Protein AF-0000000071013031 (afdb_homodimer)

Nearest PDB structures (foldseek):
  5cvo-assembly2_D  TM=6.088E-01  e=8.073E-01  Homo sapiens
  7o6l-assembly1_B  TM=3.672E-01  e=9.774E-01  Caenorhabditis elegans
  2mbm-assembly1_A  TM=4.931E-01  e=4.514E+00  synthetic construct
  5vy4-assembly1_B  TM=4.971E-01  e=2.889E+00  Thermoplasma acidophilum
  6vtb-assembly1_A  TM=2.660E-01  e=3.498E+00  Naegleria gruberi

Secondary structure (DSSP, 8-state):
-EEEEEEEEETTEEE--SS-EEESSHHHHHHHHHHHHHHHHHHHHHTTEEETT-EEEEE-TTS-EEEEEEHHHHSEEE---/-EEEEEEEEETTEEE--SS-EEESSHHHHHHHHHHHHHHHHHHHHHTTEEETT-EEEEE-TTS-EEEEEEGGGGSEEE---

Foldseek 3Di:
DFWKWKWKDDPNDIDGGPPTDDDDDVVVVVVVQLVVLVVVQVVVVVVVDGDQQIWIFMAGPVRHTDDIGTSVNSDDDDDPD/DFWKWKWKDDPNDIDTGPPTDDDDDVVVVVVVQLVVLVVVQVVVVVVVDGDQQIWIFMAGPVRHTDDIGTSVNSDDDDDPD

InterPro domains:
  IPR054189 Domain of unknown function DUF6894 [PF21834] (3-69)

Sequence (162 aa):
MARFYFHLDENGSIVEDFEGIDLPDLAAARASALQAARGIMAHDIEHGRLSLSTYIAIADADGRYLEQLVFRDAVVITGISMARFYFHLDENGSIVEDFEGIDLPDLAAARASALQAARGIMAHDIEHGRLSLSTYIAIADADGRYLEQLVFRDAVVITGIS

Radius of gyration: 19.45 Å; Cα contacts (8 Å, |Δi|>4): 329; chains: 2; bounding box: 28×60×39 Å

pLDDT: mean 97.13, std 4.35, range [63.38, 98.88]

Structure (mmCIF, N/CA/C/O backbone):
data_AF-0000000071013031-model_v1
#
loop_
_entity.id
_entity.type
_entity.pdbx_description
1 polymer 'DUF6894 domain-containing protein'
#
loop_
_atom_site.group_PDB
_atom_site.id
_atom_site.type_symbol
_atom_site.label_atom_id
_atom_site.label_alt_id
_atom_site.label_comp_id
_atom_site.label_asym_id
_atom_site.label_entity_id
_atom_site.label_seq_id
_atom_site.pdbx_PDB_ins_code
_atom_site.Cartn_x
_atom_site.Cartn_y
_atom_site.Cartn_z
_atom_site.occupancy
_atom_site.B_iso_or_equiv
_atom_site.auth_seq_id
_atom_site.auth_comp_id
_atom_site.auth_asym_id
_atom_site.auth_atom_id
_atom_site.pdbx_PDB_model_num
ATOM 1 N N . MET A 1 1 ? 3.326 -32.625 0.512 1 95 1 MET A N 1
ATOM 2 C CA . MET A 1 1 ? 3.955 -31.422 0.014 1 95 1 MET A CA 1
ATOM 3 C C . MET A 1 1 ? 4.016 -31.422 -1.51 1 95 1 MET A C 1
ATOM 5 O O . MET A 1 1 ? 4.168 -32.469 -2.129 1 95 1 MET A O 1
ATOM 9 N N . ALA A 1 2 ? 3.611 -30.406 -2.014 1 96.56 2 ALA A N 1
ATOM 10 C CA . ALA A 1 2 ? 3.689 -30.234 -3.461 1 96.56 2 ALA A CA 1
ATOM 11 C C . ALA A 1 2 ? 4.449 -28.953 -3.812 1 96.56 2 ALA A C 1
ATOM 13 O O . ALA A 1 2 ? 4.551 -28.047 -2.992 1 96.56 2 ALA A O 1
ATOM 14 N N . ARG A 1 3 ? 4.988 -28.953 -5.02 1 98.12 3 ARG A N 1
ATOM 15 C CA . ARG A 1 3 ? 5.707 -27.781 -5.469 1 98.12 3 ARG A CA 1
ATOM 16 C C . ARG A 1 3 ? 4.77 -26.797 -6.164 1 98.12 3 ARG A C 1
ATOM 18 O O . ARG A 1 3 ? 4.004 -27.188 -7.051 1 98.12 3 ARG A O 1
ATOM 25 N N . PHE A 1 4 ? 4.84 -25.578 -5.734 1 98.62 4 PHE A N 1
ATOM 26 C CA . PHE A 1 4 ? 4.035 -24.516 -6.328 1 98.62 4 PHE A CA 1
ATOM 27 C C . PHE A 1 4 ? 4.922 -23.406 -6.871 1 98.62 4 PHE A C 1
ATOM 29 O O . PHE A 1 4 ? 5.949 -23.078 -6.277 1 98.62 4 PHE A O 1
ATOM 36 N N . TYR A 1 5 ? 4.531 -22.812 -7.953 1 98.75 5 TYR A N 1
ATOM 37 C CA . TYR A 1 5 ? 5.184 -21.688 -8.594 1 98.75 5 TYR A CA 1
ATOM 38 C C . TYR A 1 5 ? 4.262 -20.469 -8.625 1 98.75 5 TYR A C 1
ATOM 40 O O . TYR A 1 5 ? 3.051 -20.609 -8.812 1 98.75 5 TYR A O 1
ATOM 48 N N . PHE A 1 6 ? 4.859 -19.312 -8.445 1 98.88 6 PHE A N 1
ATOM 49 C CA . PHE A 1 6 ? 4.117 -18.062 -8.375 1 98.88 6 PHE A CA 1
ATOM 50 C C . PHE A 1 6 ? 4.613 -17.078 -9.422 1 98.88 6 PHE A C 1
ATOM 52 O O . PHE A 1 6 ? 5.711 -16.531 -9.297 1 98.88 6 PHE A O 1
ATOM 59 N N . HIS A 1 7 ? 3.836 -16.859 -10.445 1 98.69 7 HIS A N 1
ATOM 60 C CA . HIS A 1 7 ? 4.191 -15.953 -11.531 1 98.69 7 HIS A CA 1
ATOM 61 C C . HIS A 1 7 ? 3.467 -14.617 -11.391 1 98.69 7 HIS A C 1
ATOM 63 O O . HIS A 1 7 ? 2.25 -14.586 -11.188 1 98.69 7 HIS A O 1
ATOM 69 N N . LEU A 1 8 ? 4.223 -13.57 -11.422 1 98.75 8 LEU A N 1
ATOM 70 C CA . LEU A 1 8 ? 3.652 -12.234 -11.336 1 98.75 8 LEU A CA 1
ATOM 71 C C . LEU A 1 8 ? 3.285 -11.711 -12.727 1 98.75 8 LEU A C 1
ATOM 73 O O . LEU A 1 8 ? 4.059 -11.859 -13.672 1 98.75 8 LEU A O 1
ATOM 77 N N . ASP A 1 9 ? 2.131 -11.227 -12.828 1 98.38 9 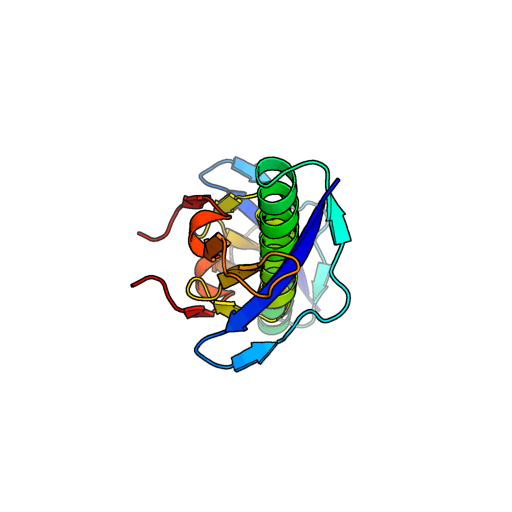ASP A N 1
ATOM 78 C CA . ASP A 1 9 ? 1.685 -10.625 -14.078 1 98.38 9 ASP A CA 1
ATOM 79 C C . ASP A 1 9 ? 1.185 -9.203 -13.852 1 98.38 9 ASP A C 1
ATOM 81 O O . ASP A 1 9 ? 0.136 -8.992 -13.242 1 98.38 9 ASP A O 1
ATOM 85 N N . GLU A 1 10 ? 1.941 -8.297 -14.32 1 95.75 10 GLU A N 1
ATOM 86 C CA . GLU A 1 10 ? 1.564 -6.887 -14.281 1 95.75 10 GLU A CA 1
ATOM 87 C C . GLU A 1 10 ? 1.171 -6.379 -15.664 1 95.75 10 GLU A C 1
ATOM 89 O O . GLU A 1 10 ? 1.993 -5.797 -16.375 1 95.75 10 GLU A O 1
ATOM 94 N N . ASN A 1 11 ? 0.01 -6.539 -15.992 1 91.56 11 ASN A N 1
ATOM 95 C CA . ASN A 1 11 ? -0.564 -6.09 -17.266 1 91.56 11 ASN A CA 1
ATOM 96 C C . ASN A 1 11 ? 0.205 -6.645 -18.453 1 91.56 11 ASN A C 1
ATOM 98 O O . ASN A 1 11 ? 0.598 -5.895 -19.344 1 91.56 11 ASN A O 1
ATOM 102 N N . GLY A 1 12 ? 0.479 -7.895 -18.328 1 93.81 12 GLY A N 1
ATOM 103 C CA . GLY A 1 12 ? 1.126 -8.555 -19.453 1 93.81 12 GLY A CA 1
ATOM 104 C C . GLY A 1 12 ? 2.619 -8.734 -19.266 1 93.81 12 GLY A C 1
ATOM 105 O O . GLY A 1 12 ? 3.254 -9.508 -19.984 1 93.81 12 GLY A O 1
ATOM 106 N N . SER A 1 13 ? 3.199 -7.914 -18.453 1 96.12 13 SER A N 1
ATOM 107 C CA . SER A 1 13 ? 4.598 -8.117 -18.078 1 96.12 13 SER A CA 1
ATOM 108 C C . SER A 1 13 ? 4.734 -9.227 -17.031 1 96.12 13 SER A C 1
ATOM 110 O O . SER A 1 13 ? 4.367 -9.031 -15.875 1 96.12 13 SER A O 1
ATOM 112 N N . ILE A 1 14 ? 5.273 -10.328 -17.5 1 97 14 ILE A N 1
ATOM 113 C CA . ILE A 1 14 ? 5.27 -11.516 -16.641 1 97 14 ILE A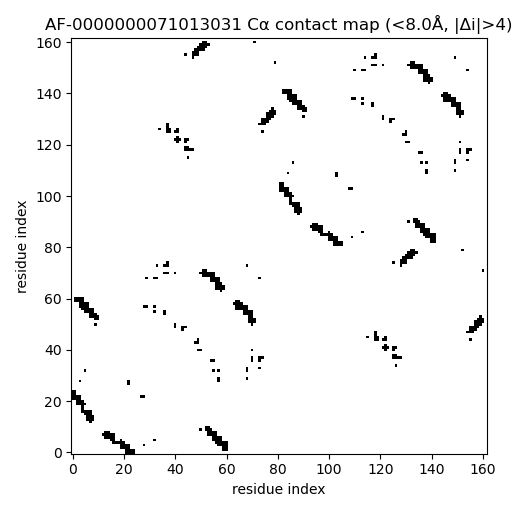 CA 1
ATOM 114 C C . ILE A 1 14 ? 6.648 -11.711 -16.031 1 97 14 ILE A C 1
ATOM 116 O O . ILE A 1 14 ? 7.664 -11.664 -16.719 1 97 14 ILE A O 1
ATOM 120 N N . VAL A 1 15 ? 6.668 -11.828 -14.766 1 98.06 15 VAL A N 1
ATOM 121 C CA . VAL A 1 15 ? 7.84 -12.273 -14.016 1 98.06 15 VAL A CA 1
ATOM 122 C C . VAL A 1 15 ? 7.641 -13.711 -13.547 1 98.06 15 VAL A C 1
ATOM 124 O O . VAL A 1 15 ? 6.844 -13.969 -12.648 1 98.06 15 VAL A O 1
ATOM 127 N N . GLU A 1 16 ? 8.445 -14.609 -14.109 1 97.75 16 GLU A N 1
ATOM 128 C CA . GLU A 1 16 ? 8.281 -16.031 -13.828 1 97.75 16 GLU A CA 1
ATOM 129 C C . GLU A 1 16 ? 9.031 -16.438 -12.562 1 97.75 16 GLU A C 1
ATOM 131 O O . GLU A 1 16 ? 10.148 -15.977 -12.32 1 97.75 16 GLU A O 1
ATOM 136 N N . ASP A 1 17 ? 8.375 -17.203 -11.805 1 98.44 17 ASP A N 1
ATOM 137 C CA . ASP A 1 17 ? 9.016 -17.875 -10.68 1 98.44 17 ASP A CA 1
ATOM 138 C C . ASP A 1 17 ? 9.555 -19.25 -11.102 1 98.44 17 ASP A C 1
ATOM 140 O O . ASP A 1 17 ? 8.781 -20.188 -11.312 1 98.44 17 ASP A O 1
ATOM 144 N N . PHE A 1 18 ? 10.922 -19.406 -11.094 1 96.56 18 PHE A N 1
ATOM 145 C CA . PHE A 1 18 ? 11.523 -20.641 -11.562 1 96.56 18 PHE A CA 1
ATOM 146 C C . PHE A 1 18 ? 11.891 -21.547 -10.391 1 96.56 18 PHE A C 1
ATOM 148 O O . PHE A 1 18 ? 12.188 -22.719 -10.578 1 96.56 18 PHE A O 1
ATOM 155 N N . GLU A 1 19 ? 11.836 -21.016 -9.266 1 97.12 19 GLU A N 1
ATOM 156 C CA . GLU A 1 19 ? 12.289 -21.766 -8.094 1 97.12 19 GLU A CA 1
ATOM 157 C C . GLU A 1 19 ? 11.148 -22.547 -7.461 1 97.12 19 GLU A C 1
ATOM 159 O O . GLU A 1 19 ? 11.289 -23.734 -7.148 1 97.12 19 GLU A O 1
ATOM 164 N N . GLY A 1 20 ? 9.977 -21.906 -7.383 1 98.12 20 GLY A N 1
ATOM 165 C CA . GLY A 1 20 ? 8.859 -22.5 -6.676 1 98.12 20 GLY A CA 1
ATOM 166 C C . GLY A 1 20 ? 9.148 -22.75 -5.207 1 98.12 20 GLY A C 1
ATOM 167 O O . GLY A 1 20 ? 10.219 -22.406 -4.711 1 98.12 20 GLY A O 1
ATOM 168 N N . ILE A 1 21 ? 8.18 -23.266 -4.453 1 98.19 21 ILE A N 1
ATOM 169 C CA . ILE A 1 21 ? 8.336 -23.594 -3.045 1 98.19 21 ILE A CA 1
ATOM 170 C C . ILE A 1 21 ? 7.477 -24.812 -2.703 1 98.19 21 ILE A C 1
ATOM 172 O O . ILE A 1 21 ? 6.438 -25.031 -3.324 1 98.19 21 ILE A O 1
ATOM 176 N N . ASP A 1 22 ? 7.93 -25.609 -1.839 1 98.5 22 ASP A N 1
ATOM 177 C CA . ASP A 1 22 ? 7.16 -26.766 -1.37 1 98.5 22 ASP A CA 1
ATOM 178 C C . ASP A 1 22 ? 6.18 -26.344 -0.275 1 98.5 22 ASP A C 1
ATOM 180 O O . ASP A 1 22 ? 6.574 -25.75 0.731 1 98.5 22 ASP A O 1
ATOM 184 N N . LEU A 1 23 ? 4.863 -26.656 -0.521 1 98.56 23 LEU A N 1
ATOM 185 C CA . LEU A 1 23 ? 3.797 -26.375 0.432 1 98.56 23 LEU A CA 1
ATOM 186 C C . LEU A 1 23 ? 2.867 -27.562 0.583 1 98.56 23 LEU A C 1
ATOM 188 O O . LEU A 1 23 ? 2.814 -28.438 -0.294 1 98.56 23 LEU A O 1
ATOM 192 N N . PRO A 1 24 ? 2.229 -27.594 1.65 1 98.44 24 PRO A N 1
ATOM 193 C CA . PRO A 1 24 ? 1.432 -28.797 1.916 1 98.44 24 PRO A CA 1
ATOM 194 C C . PRO A 1 24 ? 0.245 -28.938 0.965 1 98.44 24 PRO A C 1
ATOM 196 O O . PRO A 1 24 ? -0.175 -30.047 0.663 1 98.44 24 PRO A O 1
ATOM 199 N N . ASP A 1 25 ? -0.385 -27.781 0.531 1 98 25 ASP A N 1
ATOM 200 C CA . ASP A 1 25 ? -1.553 -27.859 -0.342 1 98 25 ASP A CA 1
ATOM 201 C C . ASP A 1 25 ? -1.825 -26.516 -1.003 1 98 25 ASP A C 1
ATOM 203 O O . ASP A 1 25 ? -1.057 -25.562 -0.829 1 98 25 ASP A O 1
ATOM 207 N N . LEU A 1 26 ? -2.896 -26.469 -1.834 1 98 26 LEU A N 1
ATOM 208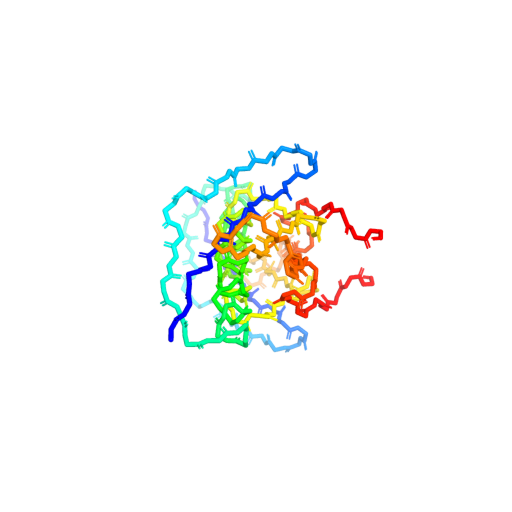 C CA . LEU A 1 26 ? -3.234 -25.266 -2.596 1 98 26 LEU A CA 1
ATOM 209 C C . LEU A 1 26 ? -3.664 -24.141 -1.667 1 98 26 LEU A C 1
ATOM 211 O O . LEU A 1 26 ? -3.398 -22.969 -1.945 1 98 26 LEU A O 1
ATOM 215 N N . ALA A 1 27 ? -4.258 -24.5 -0.492 1 98.38 27 ALA A N 1
ATOM 216 C CA . ALA A 1 27 ? -4.652 -23.469 0.476 1 98.38 27 ALA A CA 1
ATOM 217 C C . ALA A 1 27 ? -3.432 -22.734 1.025 1 98.38 27 ALA A C 1
ATOM 219 O O . ALA A 1 27 ? -3.449 -21.516 1.175 1 98.38 27 ALA A O 1
ATOM 220 N N . ALA A 1 28 ? -2.43 -23.453 1.303 1 98.56 28 ALA A N 1
ATOM 221 C CA . ALA A 1 28 ? -1.176 -22.859 1.759 1 98.56 28 ALA A CA 1
ATOM 222 C C . ALA A 1 28 ? -0.542 -22 0.664 1 98.56 28 ALA A C 1
ATOM 224 O O . ALA A 1 28 ? 0.04 -20.953 0.945 1 98.56 28 ALA A O 1
ATOM 225 N N . ALA A 1 29 ? -0.585 -22.438 -0.588 1 98.69 29 ALA A N 1
ATOM 226 C CA . ALA A 1 29 ? -0.076 -21.656 -1.72 1 98.69 29 ALA A CA 1
ATOM 227 C C . ALA A 1 29 ? -0.82 -20.328 -1.861 1 98.69 29 ALA A C 1
ATOM 229 O O . ALA A 1 29 ? -0.207 -19.297 -2.113 1 98.69 29 ALA A O 1
ATOM 230 N N . ARG A 1 30 ? -2.107 -20.438 -1.659 1 98.56 30 ARG A N 1
ATOM 231 C CA . ARG A 1 30 ? -2.922 -19.234 -1.716 1 98.56 30 ARG A CA 1
ATOM 232 C C . ARG A 1 30 ? -2.504 -18.234 -0.636 1 98.56 30 ARG A C 1
ATOM 234 O O . ARG A 1 30 ? -2.369 -17.031 -0.903 1 98.56 30 ARG A O 1
ATOM 241 N N . ALA A 1 31 ? -2.305 -18.766 0.544 1 98.31 31 ALA A N 1
ATOM 242 C CA . ALA A 1 31 ? -1.886 -17.906 1.649 1 98.31 31 ALA A CA 1
ATOM 243 C C . ALA A 1 31 ? -0.537 -17.25 1.356 1 98.31 31 ALA A C 1
ATOM 245 O O . ALA A 1 31 ? -0.327 -16.078 1.664 1 98.31 31 ALA A O 1
ATOM 246 N N . SER A 1 32 ? 0.336 -17.969 0.783 1 98.25 32 SER A N 1
ATOM 247 C CA . SER A 1 32 ? 1.644 -17.438 0.404 1 98.25 32 SER A CA 1
ATOM 248 C C . SER A 1 32 ? 1.518 -16.359 -0.667 1 98.25 32 SER A C 1
ATOM 250 O O . SER A 1 32 ? 2.16 -15.312 -0.578 1 98.25 32 SER A O 1
ATOM 252 N N . ALA A 1 33 ? 0.707 -16.578 -1.681 1 98.69 33 ALA A N 1
ATOM 253 C CA . ALA A 1 33 ? 0.477 -15.617 -2.756 1 98.69 33 ALA A CA 1
ATOM 254 C C . ALA A 1 33 ? -0.136 -14.328 -2.215 1 98.69 33 ALA A C 1
ATOM 256 O O . ALA A 1 33 ? 0.214 -13.227 -2.66 1 98.69 33 ALA A O 1
ATOM 257 N N . LEU A 1 34 ? -1.043 -14.5 -1.268 1 98.69 34 LEU A N 1
ATOM 258 C CA . LEU A 1 34 ? -1.688 -13.352 -0.642 1 98.69 34 LEU A CA 1
ATOM 259 C C . LEU A 1 34 ? -0.662 -12.469 0.061 1 98.69 34 LEU A C 1
ATOM 261 O O . LEU A 1 34 ? -0.648 -11.25 -0.132 1 98.69 34 LEU A O 1
ATOM 265 N N . GLN A 1 35 ? 0.169 -13.094 0.801 1 97.94 35 GLN A N 1
ATOM 266 C CA . GLN A 1 35 ? 1.201 -12.352 1.517 1 97.94 35 GLN A CA 1
ATOM 267 C C . GLN A 1 35 ? 2.182 -11.695 0.547 1 97.94 35 GLN A C 1
ATOM 269 O O . GLN A 1 35 ? 2.59 -10.555 0.749 1 97.94 35 GLN A O 1
ATOM 274 N N . ALA A 1 36 ? 2.52 -12.367 -0.488 1 98.38 36 ALA A N 1
ATOM 275 C CA . ALA A 1 36 ? 3.41 -11.812 -1.502 1 98.38 36 ALA A CA 1
ATOM 276 C C . ALA A 1 36 ? 2.771 -10.609 -2.191 1 98.38 36 ALA A C 1
ATOM 278 O O . ALA A 1 36 ? 3.422 -9.578 -2.385 1 98.38 36 ALA A O 1
ATOM 279 N N . ALA A 1 37 ? 1.482 -10.727 -2.525 1 98.69 37 ALA A N 1
ATOM 280 C CA . ALA A 1 37 ? 0.752 -9.641 -3.17 1 98.69 37 ALA A CA 1
ATOM 281 C C . ALA A 1 37 ? 0.769 -8.383 -2.307 1 98.69 37 ALA A C 1
ATOM 283 O O . ALA A 1 37 ? 1.087 -7.297 -2.791 1 98.69 37 ALA A O 1
ATOM 284 N N . ARG A 1 38 ? 0.495 -8.586 -1.019 1 98.81 38 ARG A N 1
ATOM 285 C CA . ARG A 1 38 ? 0.461 -7.453 -0.099 1 98.81 38 ARG A CA 1
ATOM 286 C C . ARG A 1 38 ? 1.842 -6.824 0.048 1 98.81 38 ARG A C 1
ATOM 288 O O . ARG A 1 38 ? 1.967 -5.602 0.139 1 98.81 38 ARG A O 1
ATOM 295 N N . GLY A 1 39 ? 2.83 -7.594 0.041 1 98.69 39 GLY A N 1
ATOM 296 C CA . GLY A 1 39 ? 4.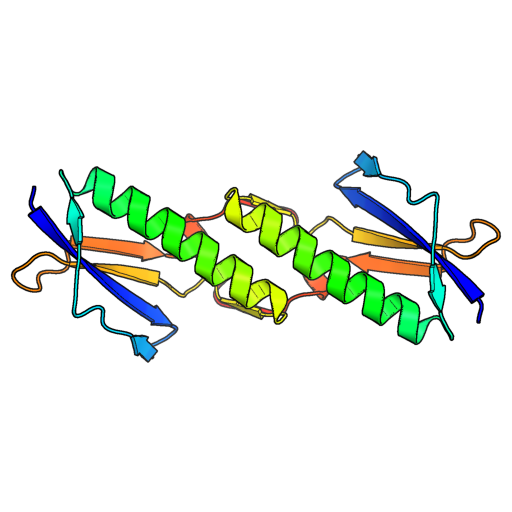191 -7.082 0.088 1 98.69 39 GLY A CA 1
ATOM 297 C C . GLY A 1 39 ? 4.566 -6.277 -1.142 1 98.69 39 GLY A C 1
ATOM 298 O O . GLY A 1 39 ? 5.191 -5.219 -1.031 1 98.69 39 GLY A O 1
ATOM 299 N N . ILE A 1 40 ? 4.227 -6.785 -2.256 1 98.62 40 ILE A N 1
ATOM 300 C CA . ILE A 1 40 ? 4.516 -6.102 -3.512 1 98.62 40 ILE A CA 1
ATOM 301 C C . ILE A 1 40 ? 3.752 -4.781 -3.566 1 98.62 40 ILE A C 1
ATOM 303 O O . ILE A 1 40 ? 4.324 -3.738 -3.896 1 98.62 40 ILE A O 1
ATOM 307 N N . MET A 1 41 ? 2.48 -4.797 -3.215 1 98.69 41 MET A N 1
ATOM 308 C CA . MET A 1 41 ? 1.665 -3.584 -3.201 1 98.69 41 MET A CA 1
ATOM 309 C C . MET A 1 41 ? 2.229 -2.561 -2.223 1 98.69 41 MET A C 1
ATOM 311 O O . MET A 1 41 ? 2.266 -1.365 -2.521 1 98.69 41 MET A O 1
ATOM 315 N N . ALA A 1 42 ? 2.66 -3.035 -1.065 1 98.69 42 ALA A N 1
ATOM 316 C CA . ALA A 1 42 ? 3.252 -2.127 -0.086 1 98.69 42 ALA A CA 1
ATOM 317 C C . ALA A 1 42 ? 4.48 -1.427 -0.658 1 98.69 42 ALA A C 1
ATOM 319 O O . ALA A 1 42 ? 4.637 -0.212 -0.512 1 98.69 42 ALA A O 1
ATOM 320 N N . HIS A 1 43 ? 5.293 -2.158 -1.296 1 98.38 43 HIS A N 1
ATOM 321 C CA . HIS A 1 43 ? 6.473 -1.596 -1.941 1 98.38 43 HIS A CA 1
ATOM 322 C C . HIS A 1 43 ? 6.086 -0.568 -3 1 98.38 43 HIS A C 1
ATOM 324 O O . HIS A 1 43 ? 6.668 0.519 -3.055 1 98.38 43 HIS A O 1
ATOM 330 N N . ASP A 1 44 ? 5.145 -0.94 -3.855 1 98.31 44 ASP A N 1
ATOM 331 C CA . ASP A 1 44 ? 4.707 -0.064 -4.938 1 98.31 44 ASP A CA 1
ATOM 332 C C . ASP A 1 44 ? 4.125 1.237 -4.391 1 98.31 44 ASP A C 1
ATOM 334 O O . ASP A 1 44 ? 4.391 2.314 -4.926 1 98.31 44 ASP A O 1
ATOM 338 N N . ILE A 1 45 ? 3.371 1.184 -3.334 1 98.44 45 ILE A N 1
ATOM 339 C CA . ILE A 1 45 ? 2.742 2.357 -2.738 1 98.44 45 ILE A CA 1
ATOM 340 C C . ILE A 1 45 ? 3.814 3.322 -2.24 1 98.44 45 ILE A C 1
ATOM 342 O O . ILE A 1 45 ? 3.66 4.543 -2.346 1 98.44 45 ILE A O 1
ATOM 346 N N . GLU A 1 46 ? 4.891 2.779 -1.724 1 98.19 46 GLU A N 1
ATOM 347 C CA . GLU A 1 46 ? 5.977 3.635 -1.256 1 98.19 46 GLU A CA 1
ATOM 348 C C . GLU A 1 46 ? 6.559 4.465 -2.398 1 98.19 46 GLU A C 1
ATOM 350 O O . GLU A 1 46 ? 7.203 5.488 -2.164 1 98.19 46 GLU A O 1
ATOM 355 N N . HIS A 1 47 ? 6.281 4.023 -3.604 1 97.38 47 HIS A N 1
ATOM 356 C CA . HIS A 1 47 ? 6.758 4.746 -4.781 1 97.38 47 HIS A CA 1
ATOM 357 C C . HIS A 1 47 ? 5.617 5.48 -5.473 1 97.38 47 HIS A C 1
ATOM 359 O O . HIS A 1 47 ? 5.766 5.934 -6.609 1 97.38 47 HIS A O 1
ATOM 365 N N . GLY A 1 48 ? 4.508 5.527 -4.84 1 98 48 GLY A N 1
ATOM 366 C CA . GLY A 1 48 ? 3.41 6.383 -5.266 1 98 48 GLY A CA 1
ATOM 367 C C . GLY A 1 48 ? 2.529 5.742 -6.32 1 98 48 GLY A C 1
ATOM 368 O O . GLY A 1 48 ? 1.81 6.438 -7.043 1 98 48 GLY A O 1
ATOM 369 N N . ARG A 1 49 ? 2.592 4.434 -6.477 1 97.81 49 ARG A N 1
ATOM 370 C CA . ARG A 1 49 ? 1.779 3.723 -7.461 1 97.81 49 ARG A CA 1
ATOM 371 C C . ARG A 1 49 ? 1.148 2.477 -6.848 1 97.81 49 ARG A C 1
ATOM 373 O O . ARG A 1 49 ? 1.695 1.895 -5.906 1 97.81 49 ARG A O 1
ATOM 380 N N . LEU A 1 50 ? 0.043 2.121 -7.375 1 97.94 50 LEU A N 1
ATOM 381 C CA . LEU A 1 50 ? -0.654 0.889 -7.023 1 97.94 50 LEU A CA 1
ATOM 382 C C . LEU A 1 50 ? -1.444 0.353 -8.211 1 97.94 50 LEU A C 1
ATOM 384 O O . LEU A 1 50 ? -2.262 1.071 -8.789 1 97.94 50 LEU A O 1
ATOM 388 N N . SER A 1 51 ? -1.126 -0.775 -8.633 1 97.75 51 SER A N 1
ATOM 389 C CA . SER A 1 51 ? -1.89 -1.453 -9.672 1 97.75 51 SER A CA 1
ATOM 390 C C . SER A 1 51 ? -2.732 -2.586 -9.094 1 97.75 51 SER A C 1
ATOM 392 O O . SER A 1 51 ? -2.193 -3.607 -8.656 1 97.75 51 SER A O 1
ATOM 394 N N . LEU A 1 52 ? -4.051 -2.441 -9.211 1 97.19 52 LEU A N 1
ATOM 395 C CA . LEU A 1 52 ? -4.965 -3.404 -8.609 1 97.19 52 LEU A CA 1
ATOM 396 C C . LEU A 1 52 ? -5.312 -4.512 -9.602 1 97.19 52 LEU A C 1
ATOM 398 O O . LEU A 1 52 ? -5.957 -5.5 -9.234 1 97.19 52 LEU A O 1
ATOM 402 N N . SER A 1 53 ? -4.82 -4.391 -10.867 1 97.56 53 SER A N 1
ATOM 403 C CA . SER A 1 53 ? -5.078 -5.414 -11.875 1 97.56 53 SER A CA 1
ATOM 404 C C . SER A 1 53 ? -3.941 -6.43 -11.93 1 97.56 53 SER A C 1
ATOM 406 O O . SER A 1 53 ? -4.062 -7.469 -12.586 1 97.56 53 SER A O 1
ATOM 408 N N . THR A 1 54 ? -2.885 -6.145 -11.281 1 98.25 54 THR A N 1
ATOM 409 C CA . THR A 1 54 ? -1.781 -7.09 -11.172 1 98.25 54 THR A CA 1
ATOM 410 C C . THR A 1 54 ? -2.232 -8.367 -10.461 1 98.25 54 THR A C 1
ATOM 412 O O . THR A 1 54 ? -3.119 -8.328 -9.609 1 98.25 54 THR A O 1
ATOM 415 N N . TYR A 1 55 ? -1.648 -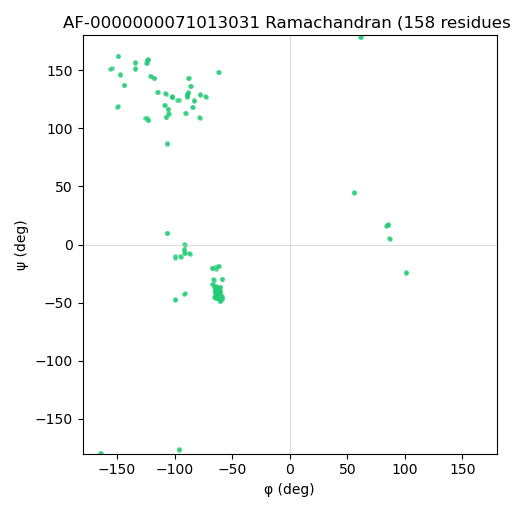9.477 -10.828 1 98.5 55 TYR A N 1
ATOM 416 C CA . TYR A 1 55 ? -2.033 -10.703 -10.141 1 98.5 55 TYR A CA 1
ATOM 417 C C . TYR A 1 55 ? -0.866 -11.688 -10.078 1 98.5 55 TYR A C 1
ATOM 419 O O . TYR A 1 55 ? 0.127 -11.523 -10.797 1 98.5 55 TYR A O 1
ATOM 427 N N . ILE A 1 56 ? -0.956 -12.617 -9.219 1 98.81 56 ILE A N 1
ATOM 428 C CA . ILE A 1 56 ? -0.047 -13.75 -9.078 1 98.81 56 ILE A CA 1
ATOM 429 C C . ILE A 1 56 ? -0.743 -15.031 -9.547 1 98.81 56 ILE A C 1
ATOM 431 O O . ILE A 1 56 ? -1.807 -15.383 -9.031 1 98.81 56 ILE A O 1
ATOM 435 N N . ALA A 1 57 ? -0.202 -15.664 -10.523 1 98.75 57 ALA A N 1
ATOM 436 C CA . ALA A 1 57 ? -0.676 -16.969 -10.969 1 98.75 57 ALA A CA 1
ATOM 437 C C . ALA A 1 57 ? 0.03 -18.094 -10.211 1 98.75 57 ALA A C 1
ATOM 439 O O . ALA A 1 57 ? 1.26 -18.109 -10.117 1 98.75 57 ALA A O 1
ATOM 440 N N . ILE A 1 58 ? -0.73 -18.969 -9.641 1 98.81 58 ILE A N 1
ATOM 441 C CA . ILE A 1 58 ? -0.208 -20.141 -8.945 1 98.81 58 ILE A CA 1
ATOM 442 C C . ILE A 1 58 ? -0.221 -21.344 -9.875 1 98.81 58 ILE A C 1
ATOM 444 O O . ILE A 1 58 ? -1.256 -21.688 -10.461 1 98.81 58 ILE A O 1
ATOM 448 N N . ALA A 1 59 ? 0.907 -21.969 -10.055 1 98.69 59 ALA A N 1
ATOM 449 C CA . ALA A 1 59 ? 1.021 -23.125 -10.922 1 98.69 59 ALA A CA 1
ATOM 450 C C . ALA A 1 59 ? 1.589 -24.328 -10.164 1 98.69 59 ALA A C 1
ATOM 452 O O . ALA A 1 59 ? 2.211 -24.156 -9.109 1 98.69 59 ALA A O 1
ATOM 453 N N . ASP A 1 60 ? 1.319 -25.484 -10.727 1 98.12 60 ASP A N 1
ATOM 454 C CA . ASP A 1 60 ? 1.896 -26.688 -10.117 1 98.12 60 ASP A CA 1
ATOM 455 C C . ASP A 1 60 ? 3.189 -27.094 -10.82 1 98.12 60 ASP A C 1
ATOM 457 O O . ASP A 1 60 ? 3.699 -26.359 -11.664 1 98.12 60 ASP A O 1
ATOM 461 N N . ALA A 1 61 ? 3.744 -28.188 -10.398 1 96.56 61 ALA A N 1
ATOM 462 C CA . ALA A 1 61 ? 5.055 -28.641 -10.852 1 96.56 61 ALA A CA 1
ATOM 463 C C . ALA A 1 61 ? 5.035 -28.969 -12.344 1 96.56 61 ALA A C 1
ATOM 465 O O . ALA A 1 61 ? 6.078 -28.969 -13 1 96.56 61 ALA A O 1
ATOM 466 N N . ASP A 1 62 ? 3.84 -29.219 -12.898 1 96.5 62 ASP A N 1
ATOM 467 C CA . ASP A 1 62 ? 3.711 -29.562 -14.312 1 96.5 62 ASP A CA 1
ATOM 468 C C . ASP A 1 62 ? 3.494 -28.297 -15.156 1 96.5 62 ASP A C 1
ATOM 470 O O . ASP A 1 62 ? 3.363 -28.391 -16.375 1 96.5 62 ASP A O 1
ATOM 474 N N . GLY A 1 63 ? 3.459 -27.141 -14.492 1 95.75 63 GLY A N 1
ATOM 475 C CA . GLY A 1 63 ? 3.256 -25.875 -15.203 1 95.75 63 GLY A CA 1
ATOM 476 C C . GLY A 1 63 ? 1.792 -25.531 -15.406 1 95.75 63 GLY A C 1
ATOM 477 O O . GLY A 1 63 ? 1.466 -24.547 -16.062 1 95.75 63 GLY A O 1
ATOM 478 N N . ARG A 1 64 ? 0.951 -26.438 -14.773 1 97.38 64 ARG A N 1
ATOM 479 C CA . ARG A 1 64 ? -0.479 -26.156 -14.883 1 97.38 64 ARG A CA 1
ATOM 480 C C . ARG A 1 64 ? -0.897 -25.047 -13.93 1 97.38 64 ARG A C 1
ATOM 482 O O . ARG A 1 64 ? -0.573 -25.094 -12.742 1 97.38 64 ARG A O 1
ATOM 489 N N . TYR A 1 65 ? -1.602 -24.062 -14.469 1 97.75 65 TYR A N 1
ATOM 490 C CA . TYR A 1 65 ? -2.109 -22.984 -13.633 1 97.75 65 TYR A CA 1
ATOM 491 C C . TYR A 1 65 ? -3.277 -23.453 -12.781 1 97.75 65 TYR A C 1
ATOM 493 O O . TYR A 1 65 ? -4.234 -24.047 -13.289 1 97.75 65 TYR A O 1
ATOM 501 N N . LEU A 1 66 ? -3.15 -23.219 -11.562 1 98.5 66 LEU A N 1
ATOM 502 C CA . LEU A 1 66 ? -4.152 -23.688 -10.609 1 98.5 66 LEU A CA 1
ATOM 503 C C . LEU A 1 66 ? -5.105 -22.562 -10.227 1 98.5 66 LEU A C 1
ATOM 505 O O . LEU A 1 66 ? -6.316 -22.781 -10.125 1 98.5 66 LEU A O 1
ATOM 509 N N . GLU A 1 67 ? -4.609 -21.391 -9.906 1 98.19 67 GLU A N 1
ATOM 510 C CA . GLU A 1 67 ? -5.379 -20.266 -9.406 1 98.19 67 GLU A CA 1
ATOM 511 C C . GLU A 1 67 ? -4.656 -18.938 -9.68 1 98.19 67 GLU A C 1
ATOM 513 O O . GLU A 1 67 ? -3.438 -18.922 -9.859 1 98.19 67 GLU A O 1
ATOM 518 N N . GLN A 1 68 ? -5.391 -17.922 -9.828 1 98 68 GLN A N 1
ATOM 519 C CA . GLN A 1 68 ? -4.859 -16.562 -9.898 1 98 68 GLN A CA 1
ATOM 520 C C . GLN A 1 68 ? -5.32 -15.734 -8.703 1 98 68 GLN A C 1
ATOM 522 O O . GLN A 1 68 ? -6.5 -15.75 -8.352 1 98 68 GLN A O 1
ATOM 527 N N . LEU A 1 69 ? -4.434 -15.078 -8.086 1 98.31 69 LEU A N 1
ATOM 528 C CA . LEU A 1 69 ? -4.742 -14.125 -7.02 1 98.31 69 LEU A CA 1
ATOM 529 C C . LEU A 1 69 ? -4.531 -12.695 -7.496 1 98.31 69 LEU A C 1
ATOM 531 O O . LEU A 1 69 ? -3.395 -12.25 -7.676 1 98.31 69 LEU A O 1
ATOM 535 N N . VAL A 1 70 ? -5.625 -11.977 -7.652 1 98.38 70 VAL A N 1
ATOM 536 C CA . VAL A 1 70 ? -5.551 -10.609 -8.141 1 98.38 70 VAL A CA 1
ATOM 537 C C . VAL A 1 70 ? -5.355 -9.648 -6.969 1 98.38 70 VAL A C 1
ATOM 539 O O . VAL A 1 70 ? -5.957 -9.828 -5.91 1 98.38 70 VAL A O 1
ATOM 542 N N . PHE A 1 71 ? -4.586 -8.633 -7.176 1 98.62 71 PHE A N 1
ATOM 543 C CA . PHE A 1 71 ? -4.207 -7.719 -6.102 1 98.62 71 PHE A CA 1
ATOM 544 C C . PHE A 1 71 ? -5.438 -7.055 -5.496 1 98.62 71 PHE A C 1
ATOM 546 O O . PHE A 1 71 ? -5.535 -6.902 -4.277 1 98.62 71 PHE A O 1
ATOM 553 N N . ARG A 1 72 ? -6.398 -6.746 -6.266 1 97.12 72 ARG A N 1
ATOM 554 C CA . ARG A 1 72 ? -7.621 -6.121 -5.777 1 97.12 72 ARG A CA 1
ATOM 555 C C . ARG A 1 72 ? -8.305 -6.996 -4.73 1 97.12 72 ARG A C 1
ATOM 557 O O . ARG A 1 72 ? -8.891 -6.488 -3.773 1 97.12 72 ARG A O 1
ATOM 564 N N . ASP A 1 73 ? -8.141 -8.281 -4.836 1 97.25 73 ASP A N 1
ATOM 565 C CA . ASP A 1 73 ? -8.797 -9.219 -3.928 1 97.25 73 ASP A CA 1
ATOM 566 C C . ASP A 1 73 ? -7.961 -9.445 -2.674 1 97.25 73 ASP A C 1
ATOM 568 O O . ASP A 1 73 ? -8.414 -10.086 -1.724 1 97.25 73 ASP A O 1
ATOM 572 N N . ALA A 1 74 ? -6.719 -8.922 -2.664 1 98.19 74 ALA A N 1
ATOM 573 C CA . ALA A 1 74 ? -5.793 -9.172 -1.562 1 98.19 74 ALA A CA 1
ATOM 574 C C . ALA A 1 74 ? -5.922 -8.102 -0.483 1 98.19 74 ALA A C 1
ATOM 576 O O . ALA A 1 74 ? -5.32 -8.211 0.586 1 98.19 74 ALA A O 1
ATOM 577 N N . VAL A 1 75 ? -6.727 -7.043 -0.766 1 97.75 75 VAL A N 1
ATOM 578 C CA . VAL A 1 75 ? -6.812 -5.914 0.156 1 97.75 75 VAL A CA 1
ATOM 579 C C . VAL A 1 75 ? -8.234 -5.367 0.17 1 97.75 75 VAL A C 1
ATOM 581 O O . VAL A 1 75 ? -8.891 -5.301 -0.872 1 97.75 75 VAL A O 1
ATOM 584 N N . VAL A 1 76 ? -8.773 -5.039 1.312 1 97.56 76 VAL A N 1
ATOM 585 C CA . VAL A 1 76 ? -10.031 -4.309 1.444 1 97.56 76 VAL A CA 1
ATOM 586 C C . VAL A 1 76 ? -9.773 -2.809 1.338 1 97.56 76 VAL A C 1
ATOM 588 O O . VAL A 1 76 ? -9.031 -2.24 2.146 1 97.56 76 VAL A O 1
ATOM 591 N N . ILE A 1 77 ? -10.336 -2.217 0.362 1 96.69 77 ILE A N 1
ATOM 592 C CA . ILE A 1 77 ? -10.117 -0.795 0.12 1 96.69 77 ILE A CA 1
ATOM 593 C C . ILE A 1 77 ? -11.375 -0.009 0.498 1 96.69 77 ILE A C 1
ATOM 595 O O . ILE A 1 77 ? -12.484 -0.363 0.092 1 96.69 77 ILE A O 1
ATOM 599 N N . THR A 1 78 ? -11.242 1.004 1.265 1 96.81 78 THR A N 1
ATOM 600 C CA . THR A 1 78 ? -12.328 1.903 1.637 1 96.81 78 THR A CA 1
ATOM 601 C C . THR A 1 78 ? -11.992 3.342 1.254 1 96.81 78 THR A C 1
ATOM 603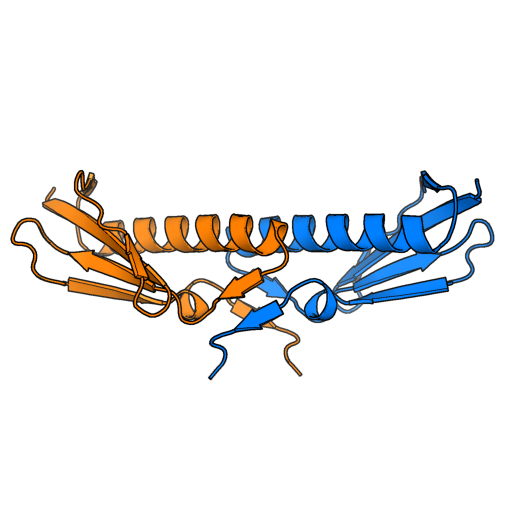 O O . THR A 1 78 ? -10.844 3.662 0.961 1 96.81 78 THR A O 1
ATOM 606 N N . GLY A 1 79 ? -13.031 4.223 1.132 1 92.19 79 GLY A N 1
ATOM 607 C CA . GLY A 1 79 ? -12.828 5.641 0.885 1 92.19 79 GLY A CA 1
ATOM 608 C C . GLY A 1 79 ? -12.633 5.969 -0.583 1 92.19 79 GLY A C 1
ATOM 609 O O . GLY A 1 79 ? -11.984 6.961 -0.922 1 92.19 79 GLY A O 1
ATOM 610 N N . ILE A 1 80 ? -12.977 5.062 -1.468 1 82.38 80 ILE A N 1
ATOM 611 C CA . ILE A 1 80 ? -12.875 5.312 -2.9 1 82.38 80 ILE A CA 1
ATOM 612 C C . ILE A 1 80 ? -13.883 6.375 -3.316 1 82.38 80 ILE A C 1
ATOM 614 O O . ILE A 1 80 ? -13.664 7.105 -4.285 1 82.38 80 ILE A O 1
ATOM 618 N N . SER A 1 81 ? -14.984 6.648 -2.516 1 63.66 81 SER A N 1
ATOM 619 C CA . SER A 1 81 ? -16.062 7.539 -2.955 1 63.66 81 SER A CA 1
ATOM 620 C C . SER A 1 81 ? -15.562 8.977 -3.059 1 63.66 81 SER A C 1
ATOM 622 O O . SER A 1 81 ? -14.602 9.359 -2.393 1 63.66 81 SER A O 1
ATOM 624 N N . MET B 1 1 ? 13.016 28.594 8.25 1 94.88 1 MET B N 1
ATOM 625 C CA . MET B 1 1 ? 12.477 27.359 8.805 1 94.88 1 MET B CA 1
ATOM 626 C C . MET B 1 1 ? 11.25 27.641 9.664 1 94.88 1 MET B C 1
ATOM 628 O O . MET B 1 1 ? 11.172 28.672 10.32 1 94.88 1 MET B O 1
ATOM 632 N N . ALA B 1 2 ? 10.305 26.953 9.406 1 96.56 2 ALA B N 1
ATOM 633 C CA . ALA B 1 2 ? 9.086 27.047 10.203 1 96.56 2 ALA B CA 1
ATOM 634 C C . ALA B 1 2 ? 8.711 25.672 10.781 1 96.56 2 ALA B C 1
ATOM 636 O O . ALA B 1 2 ? 9.133 24.641 10.258 1 96.56 2 ALA B O 1
ATOM 637 N N . ARG B 1 3 ? 7.969 25.719 11.859 1 98.12 3 ARG B N 1
ATOM 638 C CA . ARG B 1 3 ? 7.527 24.484 12.477 1 98.12 3 ARG B CA 1
ATOM 639 C C . ARG B 1 3 ? 6.195 24.016 11.891 1 98.12 3 ARG B C 1
ATOM 641 O O . ARG B 1 3 ? 5.246 24.797 11.797 1 98.12 3 ARG B O 1
ATOM 648 N N . PHE B 1 4 ? 6.184 22.797 11.484 1 98.62 4 PHE B N 1
ATOM 649 C CA . PHE B 1 4 ? 4.969 22.203 10.945 1 98.62 4 PHE B CA 1
ATOM 650 C C . PHE B 1 4 ? 4.551 20.984 11.758 1 98.62 4 PHE B C 1
ATOM 652 O O . PHE B 1 4 ? 5.398 20.219 12.227 1 98.62 4 PHE B O 1
ATOM 659 N N . TYR B 1 5 ? 3.289 20.781 11.898 1 98.75 5 TYR B N 1
ATOM 660 C CA . TYR B 1 5 ? 2.678 19.641 12.57 1 98.75 5 TYR B CA 1
ATOM 661 C C . TYR B 1 5 ? 1.822 18.828 11.594 1 98.75 5 TYR B C 1
ATOM 663 O O . TYR B 1 5 ? 1.16 19.391 10.727 1 98.75 5 TYR B O 1
ATOM 671 N N . PHE B 1 6 ? 1.857 17.531 11.781 1 98.88 6 PHE B N 1
ATOM 672 C CA . PHE B 1 6 ? 1.157 16.609 10.898 1 98.88 6 PHE B CA 1
ATOM 673 C C . PHE B 1 6 ? 0.188 15.734 11.688 1 98.88 6 PHE B C 1
ATOM 675 O O . PHE B 1 6 ? 0.609 14.844 12.43 1 98.88 6 PHE B O 1
ATOM 682 N N . HIS B 1 7 ? -1.083 15.992 11.547 1 98.69 7 HIS B N 1
ATOM 683 C CA . HIS B 1 7 ? -2.119 15.242 12.258 1 98.69 7 HIS B CA 1
ATOM 684 C C . HIS B 1 7 ? -2.787 14.227 11.336 1 98.69 7 HIS B C 1
ATOM 686 O O . HIS B 1 7 ? -3.191 14.562 10.219 1 98.69 7 HIS B O 1
ATOM 692 N N . LEU B 1 8 ? -2.818 13.008 11.789 1 98.75 8 LEU B N 1
ATOM 693 C CA . LEU B 1 8 ? -3.463 11.945 11.023 1 98.75 8 LEU B CA 1
ATOM 694 C C . LEU B 1 8 ? -4.945 11.852 11.367 1 98.75 8 LEU B C 1
ATOM 696 O O . LEU B 1 8 ? -5.32 11.906 12.539 1 98.75 8 LEU B O 1
ATOM 700 N N . ASP B 1 9 ? -5.73 11.82 10.367 1 98.38 9 ASP B N 1
ATOM 701 C CA . ASP B 1 9 ? -7.168 11.648 10.555 1 98.38 9 ASP B CA 1
ATOM 702 C C . ASP B 1 9 ? -7.688 10.453 9.766 1 98.38 9 ASP B C 1
ATOM 704 O O . ASP B 1 9 ? -7.727 10.492 8.531 1 98.38 9 ASP B O 1
ATOM 708 N N . GLU B 1 10 ? -8.031 9.445 10.477 1 95.69 10 GLU B N 1
ATOM 709 C CA . GLU B 1 10 ? -8.641 8.258 9.883 1 95.69 10 GLU B CA 1
ATOM 710 C C . GLU B 1 10 ? -10.133 8.188 10.211 1 95.69 10 GLU B C 1
ATOM 712 O O . GLU B 1 10 ? -10.531 7.52 11.172 1 95.69 10 GLU B O 1
ATOM 717 N N . ASN B 1 11 ? -10.891 8.773 9.453 1 91.5 11 ASN B N 1
ATOM 718 C CA . ASN B 1 11 ? -12.344 8.781 9.578 1 91.5 11 ASN B CA 1
ATOM 719 C C . ASN B 1 11 ? -12.789 9.273 10.953 1 91.5 11 ASN B C 1
ATOM 721 O O . ASN B 1 11 ? -13.594 8.625 11.625 1 91.5 11 ASN B O 1
ATOM 725 N N . GLY B 1 12 ? -12.148 10.312 11.344 1 93.56 12 GLY B N 1
ATOM 726 C CA . GLY B 1 12 ? -12.555 10.922 12.602 1 93.56 12 GLY B CA 1
ATOM 727 C C . GLY B 1 12 ? -11.641 10.562 13.758 1 93.56 12 GLY B C 1
ATOM 728 O O . GLY B 1 12 ? -11.68 11.211 14.805 1 93.56 12 GLY B O 1
ATOM 729 N N . SER B 1 13 ? -10.969 9.461 13.641 1 96.06 13 SER B N 1
ATOM 730 C CA . SER B 1 13 ? -9.953 9.125 14.633 1 96.06 13 SER B CA 1
ATOM 731 C C . SER B 1 13 ? -8.664 9.906 14.383 1 96.06 13 SER B C 1
ATOM 733 O O . SER B 1 13 ? -7.938 9.625 13.43 1 96.06 13 SER B O 1
ATOM 735 N N . ILE B 1 14 ? -8.43 10.828 15.297 1 96.88 14 ILE B N 1
ATOM 736 C CA . ILE B 1 14 ? -7.332 11.758 15.062 1 96.88 14 ILE B CA 1
ATOM 737 C C . ILE B 1 14 ? -6.121 11.367 15.898 1 96.88 14 ILE B C 1
ATOM 739 O O . ILE B 1 14 ? -6.246 11.117 17.109 1 96.88 14 ILE B O 1
ATOM 743 N N . VAL B 1 15 ? -5.027 11.234 15.258 1 98.06 15 VAL B N 1
ATOM 744 C CA . VAL B 1 15 ? -3.727 11.109 15.906 1 98.06 15 VAL B CA 1
ATOM 745 C C . VAL B 1 15 ? -2.949 12.414 15.758 1 98.06 15 VAL B C 1
ATOM 747 O O . VAL B 1 15 ? -2.484 12.75 14.664 1 98.06 15 VAL B O 1
ATOM 750 N N . GLU B 1 16 ? -2.738 13.086 16.891 1 97.69 16 GLU B N 1
ATOM 751 C CA . GLU B 1 16 ? -2.107 14.406 16.859 1 97.69 16 GLU B CA 1
ATOM 752 C C . GLU B 1 16 ? -0.587 14.289 16.891 1 97.69 16 GLU B C 1
ATOM 754 O O . GLU B 1 16 ? -0.033 13.453 17.594 1 97.69 16 GLU B O 1
ATOM 759 N N . ASP B 1 17 ? -0.002 15.039 16.094 1 98.38 17 ASP B N 1
ATOM 760 C CA . ASP B 1 17 ? 1.442 15.242 16.156 1 98.38 17 ASP B CA 1
ATOM 761 C C . ASP B 1 17 ? 1.794 16.406 17.062 1 98.38 17 ASP B C 1
ATOM 763 O O . ASP B 1 17 ? 1.581 17.578 16.719 1 98.38 17 ASP B O 1
ATOM 767 N N . PHE B 1 18 ? 2.469 16.125 18.219 1 96.62 18 PHE B N 1
ATOM 768 C CA . PHE B 1 18 ? 2.773 17.172 19.203 1 96.62 18 PHE B CA 1
ATOM 769 C C . PHE B 1 18 ? 4.215 17.641 19.047 1 96.62 18 PHE B C 1
ATOM 771 O O . PHE B 1 18 ? 4.602 18.656 19.625 1 96.62 18 PHE B O 1
ATOM 778 N N . GLU B 1 19 ? 4.934 16.969 18.297 1 97.12 19 GLU B N 1
ATOM 779 C CA . GLU B 1 19 ? 6.355 17.266 18.188 1 97.12 19 GLU B CA 1
ATOM 780 C C . GLU B 1 19 ? 6.621 18.25 17.047 1 97.12 19 GLU B C 1
ATOM 782 O O . GLU B 1 19 ? 7.348 19.234 17.219 1 97.12 19 GLU B O 1
ATOM 787 N N . GLY B 1 20 ? 5.93 18.016 15.922 1 98.06 20 GLY B N 1
ATOM 788 C CA . GLY B 1 20 ? 6.207 18.812 14.734 1 98.06 20 GLY B CA 1
ATOM 789 C C . GLY B 1 20 ? 7.633 18.656 14.234 1 98.06 20 GLY B C 1
ATOM 790 O O . GLY B 1 20 ? 8.414 17.891 14.805 1 98.06 20 GLY B O 1
ATOM 791 N N . ILE B 1 21 ? 7.98 19.312 13.133 1 98.19 21 ILE B N 1
ATOM 792 C CA . ILE B 1 21 ? 9.328 19.297 12.586 1 98.19 21 ILE B CA 1
ATOM 793 C C . ILE B 1 21 ? 9.625 20.641 11.914 1 98.19 21 ILE B C 1
ATOM 795 O O . ILE B 1 21 ? 8.711 21.312 11.43 1 98.19 21 ILE B O 1
ATOM 799 N N . ASP B 1 22 ? 10.812 21.062 11.969 1 98.5 22 ASP B N 1
ATOM 800 C CA . ASP B 1 22 ? 11.234 22.281 11.297 1 98.5 22 ASP B CA 1
ATOM 801 C C . ASP B 1 22 ? 11.547 22.016 9.82 1 98.5 22 ASP B C 1
ATOM 803 O O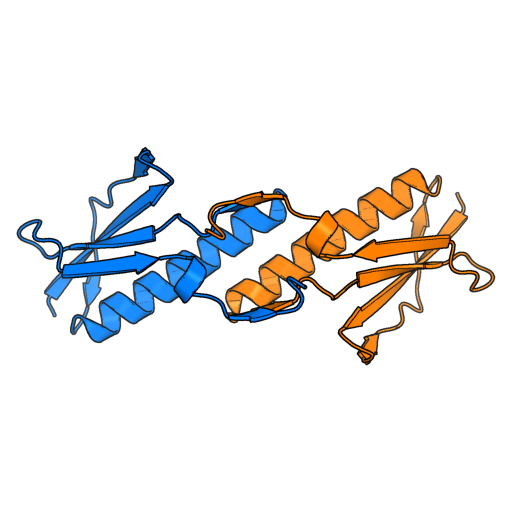 . ASP B 1 22 ? 12.352 21.141 9.5 1 98.5 22 ASP B O 1
ATOM 807 N N . LEU B 1 23 ? 10.828 22.797 8.938 1 98.56 23 LEU B N 1
ATOM 808 C CA . LEU B 1 23 ? 11.023 22.703 7.492 1 98.56 23 LEU B CA 1
ATOM 809 C C . LEU B 1 23 ? 11.125 24.078 6.867 1 98.56 23 LEU B C 1
ATOM 811 O O . LEU B 1 23 ? 10.664 25.062 7.453 1 98.56 23 LEU B O 1
ATOM 815 N N . PRO B 1 24 ? 11.742 24.109 5.766 1 98.44 24 PRO B N 1
ATOM 816 C CA . PRO B 1 24 ? 12 25.422 5.191 1 98.44 24 PRO B CA 1
ATOM 817 C C . PRO B 1 24 ? 10.719 26.141 4.746 1 98.44 24 PRO B C 1
ATOM 819 O O . PRO B 1 24 ? 10.648 27.375 4.773 1 98.44 24 PRO B O 1
ATOM 822 N N . ASP B 1 25 ? 9.68 25.375 4.254 1 98 25 ASP B N 1
ATOM 823 C CA . ASP B 1 25 ? 8.445 26 3.768 1 98 25 ASP B CA 1
ATOM 824 C C . ASP B 1 25 ? 7.328 24.969 3.643 1 98 25 ASP B C 1
ATOM 826 O O . ASP B 1 25 ? 7.5 23.812 4.012 1 98 25 ASP B O 1
ATOM 830 N N . LEU B 1 26 ? 6.148 25.453 3.195 1 97.94 26 LEU B N 1
ATOM 831 C CA . LEU B 1 26 ? 4.965 24.609 3.098 1 97.94 26 LEU B CA 1
ATOM 832 C C . LEU B 1 26 ? 5.152 23.516 2.039 1 97.94 26 LEU B C 1
ATOM 834 O O . LEU B 1 26 ? 4.648 22.406 2.188 1 97.94 26 LEU B O 1
ATOM 838 N N . ALA B 1 27 ? 5.969 23.828 0.979 1 98.38 27 ALA B N 1
ATOM 839 C CA . ALA B 1 27 ? 6.246 22.828 -0.052 1 98.38 27 ALA B CA 1
ATOM 840 C C . ALA B 1 27 ? 7.008 21.641 0.525 1 98.38 27 ALA B C 1
ATOM 842 O O . ALA B 1 27 ? 6.711 20.484 0.204 1 98.38 27 ALA B O 1
ATOM 843 N N . ALA B 1 28 ? 7.934 21.906 1.336 1 98.56 28 ALA B N 1
ATOM 844 C CA . ALA B 1 28 ? 8.688 20.859 2.018 1 98.56 28 ALA B CA 1
ATOM 845 C C . ALA B 1 28 ? 7.785 20.062 2.965 1 98.56 28 ALA B C 1
ATOM 847 O O . ALA B 1 28 ? 7.93 18.844 3.1 1 98.56 28 ALA B O 1
ATOM 848 N N . ALA B 1 29 ? 6.867 20.719 3.678 1 98.69 29 ALA B N 1
ATOM 849 C CA . ALA B 1 29 ? 5.91 20.062 4.559 1 98.69 29 ALA B CA 1
ATOM 850 C C . ALA B 1 29 ? 5.008 19.109 3.771 1 98.69 29 ALA B C 1
ATOM 852 O O . ALA B 1 29 ? 4.73 18 4.219 1 98.69 29 ALA B O 1
ATOM 853 N N . ARG B 1 30 ? 4.621 19.594 2.623 1 98.56 30 ARG B N 1
ATOM 854 C CA . ARG B 1 30 ? 3.797 18.75 1.757 1 98.56 30 ARG B CA 1
ATOM 855 C C . ARG B 1 30 ? 4.547 17.484 1.341 1 98.56 30 ARG B C 1
ATOM 857 O O . ARG B 1 30 ? 3.986 16.391 1.373 1 98.56 30 ARG B O 1
ATOM 864 N N . ALA B 1 31 ? 5.777 17.688 0.976 1 98.31 31 ALA B N 1
ATOM 865 C CA . ALA B 1 31 ? 6.594 16.547 0.574 1 98.31 31 ALA B CA 1
ATOM 866 C C . ALA B 1 31 ? 6.754 15.555 1.724 1 98.31 31 ALA B C 1
ATOM 868 O O . ALA B 1 31 ? 6.711 14.344 1.514 1 98.31 31 ALA B O 1
ATOM 869 N N . SER B 1 32 ? 6.922 16.031 2.881 1 98.25 32 SER B N 1
ATOM 870 C CA . SER B 1 32 ? 7.031 15.195 4.062 1 98.25 32 SER B CA 1
ATOM 871 C C . SER B 1 32 ? 5.727 14.445 4.328 1 98.25 32 SER B C 1
ATOM 873 O O . SER B 1 32 ? 5.742 13.242 4.617 1 98.25 32 SER B O 1
ATOM 875 N N . ALA B 1 33 ? 4.602 15.102 4.246 1 98.69 33 ALA B N 1
ATOM 876 C CA . ALA B 1 33 ? 3.287 14.492 4.449 1 98.69 33 ALA B CA 1
ATOM 877 C C . ALA B 1 33 ? 3.023 13.398 3.416 1 98.69 33 ALA B C 1
ATOM 879 O O . ALA B 1 33 ? 2.451 12.359 3.74 1 98.69 33 ALA B O 1
ATOM 880 N N . LEU B 1 34 ? 3.447 13.68 2.197 1 98.69 34 LEU B N 1
ATOM 881 C CA . LEU B 1 34 ? 3.285 12.711 1.118 1 98.69 34 LEU B CA 1
ATOM 882 C C . LEU B 1 34 ? 4.039 11.422 1.428 1 98.69 34 LEU B C 1
ATOM 884 O O . LEU B 1 34 ? 3.479 10.328 1.316 1 98.69 34 LEU B O 1
ATOM 888 N N . GLN B 1 35 ? 5.234 11.586 1.836 1 97.88 35 GLN B N 1
ATOM 889 C CA . GLN B 1 35 ? 6.047 10.422 2.17 1 97.88 35 GLN B CA 1
ATOM 890 C C . GLN B 1 35 ? 5.473 9.672 3.373 1 97.88 35 GLN B C 1
ATOM 892 O O . GLN B 1 35 ? 5.441 8.445 3.389 1 97.88 35 GLN B O 1
ATOM 897 N N . ALA B 1 36 ? 5.004 10.383 4.328 1 98.38 36 ALA B N 1
ATOM 898 C CA . ALA B 1 36 ? 4.391 9.766 5.5 1 98.38 36 ALA B CA 1
ATOM 899 C C . ALA B 1 36 ? 3.129 9 5.117 1 98.38 36 ALA B C 1
ATOM 901 O O . ALA B 1 36 ? 2.926 7.867 5.562 1 98.38 36 ALA B O 1
ATOM 902 N N . ALA B 1 37 ? 2.305 9.602 4.254 1 98.69 37 ALA B N 1
ATOM 903 C CA . ALA B 1 37 ? 1.076 8.961 3.791 1 98.69 37 ALA B CA 1
ATOM 904 C C . ALA B 1 37 ? 1.376 7.629 3.109 1 98.69 37 ALA B C 1
ATOM 906 O O . ALA B 1 37 ? 0.76 6.609 3.428 1 98.69 37 ALA B O 1
ATOM 907 N N . ARG B 1 38 ? 2.375 7.66 2.215 1 98.81 38 ARG B N 1
ATOM 908 C CA . ARG B 1 38 ? 2.738 6.449 1.483 1 98.81 38 ARG B CA 1
ATOM 909 C C . ARG B 1 38 ? 3.283 5.383 2.426 1 98.81 38 ARG B C 1
ATOM 911 O O . ARG B 1 38 ? 3.012 4.195 2.25 1 98.81 38 ARG B O 1
ATOM 918 N N . GLY B 1 39 ? 3.988 5.77 3.398 1 98.62 39 GLY B N 1
ATOM 919 C CA . GLY B 1 39 ? 4.48 4.832 4.398 1 98.62 39 GLY B CA 1
ATOM 920 C C . GLY B 1 39 ? 3.371 4.195 5.215 1 98.62 39 GLY B C 1
ATOM 921 O O . GLY B 1 39 ? 3.396 2.99 5.469 1 98.62 39 GLY B O 1
ATOM 922 N N . ILE B 1 40 ? 2.463 4.996 5.629 1 98.62 40 ILE B N 1
ATOM 923 C CA . ILE B 1 40 ? 1.333 4.504 6.406 1 98.62 40 ILE B CA 1
ATOM 924 C C . ILE B 1 40 ? 0.499 3.545 5.559 1 98.62 40 ILE B C 1
ATOM 926 O O . ILE B 1 40 ? 0.143 2.453 6.012 1 98.62 40 ILE B O 1
ATOM 930 N N . MET B 1 41 ? 0.205 3.91 4.328 1 98.69 41 MET B N 1
ATOM 931 C CA . MET B 1 41 ? -0.563 3.059 3.426 1 98.69 41 MET B CA 1
ATOM 932 C C . MET B 1 41 ? 0.162 1.741 3.172 1 98.69 41 MET B C 1
ATOM 934 O O . MET B 1 41 ? -0.464 0.68 3.135 1 98.69 41 MET B O 1
ATOM 938 N N . ALA B 1 42 ? 1.479 1.83 2.979 1 98.69 42 ALA B N 1
ATOM 939 C CA . ALA B 1 42 ? 2.254 0.611 2.768 1 98.69 42 ALA B CA 1
ATOM 940 C C . ALA B 1 42 ? 2.117 -0.338 3.955 1 98.69 42 ALA B C 1
ATOM 942 O O . ALA B 1 42 ? 1.911 -1.54 3.775 1 98.69 42 ALA B O 1
ATOM 943 N N . HIS B 1 43 ? 2.205 0.186 5.113 1 98.38 43 HIS B N 1
ATOM 944 C CA . HIS B 1 43 ? 2.031 -0.61 6.324 1 98.38 43 HIS B CA 1
ATOM 945 C C . HIS B 1 43 ? 0.64 -1.233 6.379 1 98.38 43 HIS B C 1
ATOM 947 O O . HIS B 1 43 ? 0.499 -2.422 6.672 1 98.38 43 HIS B O 1
ATOM 953 N N . ASP B 1 44 ? -0.381 -0.414 6.133 1 98.25 44 ASP B N 1
ATOM 954 C CA . ASP B 1 44 ? -1.766 -0.875 6.191 1 98.25 44 ASP B CA 1
ATOM 955 C C . ASP B 1 44 ? -2.016 -1.989 5.176 1 98.25 44 ASP B C 1
ATOM 957 O O . ASP B 1 44 ? -2.689 -2.975 5.484 1 98.25 44 ASP B O 1
ATOM 961 N N . ILE B 1 45 ? -1.479 -1.884 3.996 1 98.44 45 ILE B N 1
ATOM 962 C CA . ILE B 1 45 ? -1.679 -2.869 2.939 1 98.44 45 ILE B CA 1
ATOM 963 C C . ILE B 1 45 ? -1.089 -4.211 3.365 1 98.44 45 ILE B C 1
ATOM 965 O O . ILE B 1 45 ? -1.642 -5.266 3.051 1 98.44 45 ILE B O 1
ATOM 969 N N . GLU B 1 46 ? 0.005 -4.16 4.082 1 98.12 46 GLU B N 1
ATOM 970 C CA . GLU B 1 46 ? 0.607 -5.402 4.559 1 98.12 46 GLU B CA 1
ATOM 971 C C . GLU B 1 46 ? -0.341 -6.152 5.488 1 98.12 46 GLU B C 1
ATOM 973 O O . GLU B 1 46 ? -0.186 -7.359 5.699 1 98.12 46 GLU B O 1
ATOM 978 N N . HIS B 1 47 ? -1.312 -5.434 6 1 97.38 47 HIS B N 1
ATOM 979 C CA . HIS B 1 47 ? -2.301 -6.039 6.883 1 97.38 47 HIS B CA 1
ATOM 980 C C . HIS B 1 47 ? -3.643 -6.207 6.176 1 97.38 47 HIS B C 1
ATOM 982 O O . HIS B 1 47 ? -4.66 -6.465 6.82 1 97.38 47 HIS B O 1
ATOM 988 N N . GLY B 1 48 ? -3.65 -5.996 4.906 1 98 48 GLY B N 1
ATOM 989 C CA . GLY B 1 48 ? -4.793 -6.34 4.074 1 98 48 GLY B CA 1
ATOM 990 C C . GLY B 1 48 ? -5.848 -5.254 4.031 1 98 48 GLY B C 1
ATOM 991 O O . GLY B 1 48 ? -7 -5.516 3.684 1 98 48 GLY B O 1
ATOM 992 N N . ARG B 1 49 ? -5.496 -4.031 4.426 1 97.88 49 ARG B N 1
ATOM 993 C CA . ARG B 1 49 ? -6.441 -2.918 4.418 1 97.88 49 ARG B CA 1
ATOM 994 C C . ARG B 1 49 ? -5.809 -1.671 3.807 1 97.88 49 ARG B C 1
ATOM 996 O O . ARG B 1 49 ? -4.594 -1.488 3.873 1 97.88 49 ARG B O 1
ATOM 1003 N N . LEU B 1 50 ? -6.645 -0.884 3.236 1 97.88 50 LEU B N 1
ATOM 1004 C CA . LEU B 1 50 ? -6.258 0.417 2.701 1 97.88 50 LEU B CA 1
ATOM 1005 C C . LEU B 1 50 ? -7.422 1.401 2.779 1 97.88 50 LEU B C 1
ATOM 1007 O O . LEU B 1 50 ? -8.508 1.125 2.27 1 97.88 50 LEU B O 1
ATOM 1011 N N . SER B 1 51 ? -7.234 2.428 3.477 1 97.69 51 SER B N 1
ATOM 1012 C CA . SER B 1 51 ? -8.219 3.506 3.523 1 97.69 51 SER B CA 1
ATOM 1013 C C . SER B 1 51 ? -7.742 4.719 2.73 1 97.69 51 SER B C 1
ATOM 1015 O O . SER B 1 51 ? -6.793 5.398 3.131 1 97.69 51 SER B O 1
ATOM 1017 N N . LEU B 1 52 ? -8.492 5.043 1.686 1 97.12 52 LEU B N 1
ATOM 1018 C CA . LEU B 1 52 ? -8.094 6.125 0.793 1 97.12 52 LEU B CA 1
ATOM 1019 C C . LEU B 1 52 ? -8.703 7.449 1.243 1 97.12 52 LEU B C 1
ATOM 1021 O O . LEU B 1 52 ? -8.375 8.508 0.696 1 97.12 52 LEU B O 1
ATOM 1025 N N . SER B 1 53 ? -9.555 7.422 2.314 1 97.5 53 SER B N 1
ATOM 1026 C CA . SER B 1 53 ? -10.172 8.641 2.828 1 97.5 53 SER B CA 1
ATOM 1027 C C . SER B 1 53 ? -9.367 9.219 3.986 1 97.5 53 SER B C 1
ATOM 1029 O O . SER B 1 53 ? -9.617 10.344 4.422 1 97.5 53 SER B O 1
ATOM 1031 N N . THR B 1 54 ? -8.422 8.477 4.449 1 98.19 54 THR B N 1
ATOM 1032 C CA . THR B 1 54 ? -7.516 8.969 5.48 1 98.19 54 THR B CA 1
ATOM 1033 C C . THR B 1 54 ? -6.715 10.164 4.969 1 98.19 54 THR B C 1
ATOM 1035 O O . THR B 1 54 ? -6.438 10.266 3.773 1 98.19 54 THR B O 1
ATOM 1038 N N . TYR B 1 55 ? -6.379 11.062 5.855 1 98.5 55 TYR B N 1
ATOM 1039 C CA . TYR B 1 55 ? -5.582 12.195 5.402 1 98.5 55 TYR B CA 1
ATOM 1040 C C . TYR B 1 55 ? -4.672 12.695 6.516 1 98.5 55 TYR B C 1
ATOM 1042 O O . TYR B 1 55 ? -4.859 12.352 7.684 1 98.5 55 TYR B O 1
ATOM 1050 N N . ILE B 1 56 ? -3.689 13.43 6.152 1 98.81 56 ILE B N 1
ATOM 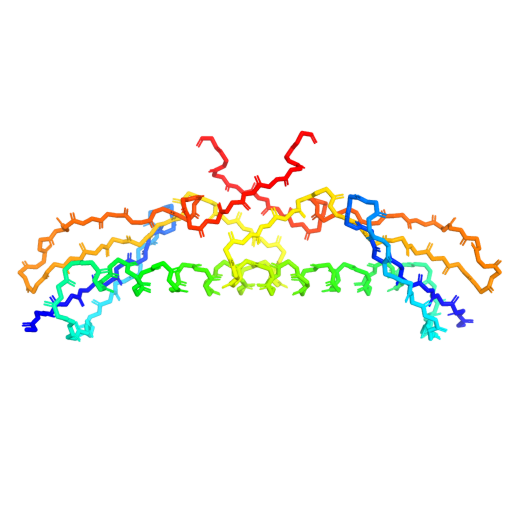1051 C CA . ILE B 1 56 ? -2.781 14.148 7.039 1 98.81 56 ILE B CA 1
ATOM 1052 C C . ILE B 1 56 ? -3.053 15.648 6.949 1 98.81 56 ILE B C 1
ATOM 1054 O O . ILE B 1 56 ? -2.994 16.234 5.863 1 98.81 56 ILE B O 1
ATOM 1058 N N . ALA B 1 57 ? -3.398 16.234 8.039 1 98.75 57 ALA B N 1
ATOM 1059 C CA . ALA B 1 57 ? -3.537 17.688 8.125 1 98.75 57 ALA B CA 1
ATOM 1060 C C . ALA B 1 57 ? -2.213 18.344 8.508 1 98.75 57 ALA B C 1
ATOM 1062 O O . ALA B 1 57 ? -1.561 17.922 9.469 1 98.75 57 ALA B O 1
ATOM 1063 N N . ILE B 1 58 ? -1.808 19.312 7.762 1 98.81 58 ILE B N 1
ATOM 1064 C CA . ILE B 1 58 ? -0.601 20.078 8.031 1 98.81 58 ILE B CA 1
ATOM 1065 C C . ILE B 1 58 ? -0.968 21.375 8.75 1 98.81 58 ILE B C 1
ATOM 1067 O O . ILE B 1 58 ? -1.812 22.141 8.273 1 98.81 58 ILE B O 1
ATOM 1071 N N . ALA B 1 59 ? -0.388 21.594 9.875 1 98.69 59 ALA B N 1
ATOM 1072 C CA . ALA B 1 59 ? -0.657 22.812 10.656 1 98.69 59 ALA B CA 1
ATOM 1073 C C . ALA B 1 59 ? 0.631 23.578 10.938 1 98.69 59 ALA B C 1
ATOM 1075 O O . ALA B 1 59 ? 1.726 23.016 10.859 1 98.69 59 ALA B O 1
ATOM 1076 N N . ASP B 1 60 ? 0.423 24.844 11.227 1 98.12 60 ASP B N 1
ATOM 1077 C CA . ASP B 1 60 ? 1.589 25.641 11.602 1 98.12 60 ASP B CA 1
ATOM 1078 C C . ASP B 1 60 ? 1.74 25.719 13.117 1 98.12 60 ASP B C 1
ATOM 1080 O O . ASP B 1 60 ? 1.03 25.031 13.852 1 98.12 60 ASP B O 1
ATOM 1084 N N . ALA B 1 61 ? 2.721 26.484 13.555 1 96.56 61 ALA B N 1
ATOM 1085 C CA . ALA B 1 61 ? 3.096 26.547 14.961 1 96.56 61 ALA B CA 1
ATOM 1086 C C . ALA B 1 61 ? 1.968 27.141 15.805 1 96.56 61 ALA B C 1
ATOM 1088 O O . ALA B 1 61 ? 1.907 26.922 17.016 1 96.56 61 ALA B O 1
ATOM 1089 N N . ASP B 1 62 ? 1.046 27.859 15.164 1 96.5 62 ASP B N 1
ATOM 1090 C CA . ASP B 1 62 ? -0.065 28.484 15.875 1 96.5 62 ASP B CA 1
ATOM 1091 C C . ASP B 1 62 ? -1.28 27.562 15.914 1 96.5 62 ASP B C 1
ATOM 1093 O O . ASP B 1 62 ? -2.32 27.922 16.469 1 96.5 62 ASP B O 1
ATOM 1097 N N . GLY B 1 63 ? -1.14 26.359 15.312 1 95.75 63 GLY B N 1
ATOM 1098 C CA . GLY B 1 63 ? -2.23 25.391 15.289 1 95.75 63 GLY B CA 1
ATOM 1099 C C . GLY B 1 63 ? -3.186 25.609 14.133 1 95.75 63 GLY B C 1
ATOM 1100 O O . GLY B 1 63 ? -4.207 24.922 14.031 1 95.75 63 GLY B O 1
ATOM 1101 N N . ARG B 1 64 ? -2.756 26.594 13.266 1 97.31 64 ARG B N 1
ATOM 1102 C CA . ARG B 1 64 ? -3.594 26.844 12.094 1 97.31 64 ARG B CA 1
ATOM 1103 C C . ARG B 1 64 ? -3.373 25.781 11.031 1 97.31 64 ARG B C 1
ATOM 1105 O O . ARG B 1 64 ? -2.232 25.484 10.672 1 97.31 64 ARG B O 1
ATOM 1112 N N . TYR B 1 65 ? -4.477 25.203 10.562 1 97.75 65 TYR B N 1
ATOM 1113 C CA . TYR B 1 65 ? -4.383 24.203 9.492 1 97.75 65 TYR B CA 1
ATOM 1114 C C . TYR B 1 65 ? -4.059 24.875 8.164 1 97.75 65 TYR B C 1
ATOM 1116 O O . TYR B 1 65 ? -4.723 25.828 7.758 1 97.75 65 TYR B O 1
ATOM 1124 N N . LEU B 1 66 ? -3.068 24.391 7.57 1 98.5 66 LEU B N 1
ATOM 1125 C CA . LEU B 1 66 ? -2.592 24.984 6.324 1 98.5 66 LEU B CA 1
ATOM 1126 C C . LEU B 1 66 ? -3.09 24.188 5.121 1 98.5 66 LEU B C 1
ATOM 1128 O O . LEU B 1 66 ? -3.506 24.766 4.117 1 98.5 66 LEU B O 1
ATOM 1132 N N . GLU B 1 67 ? -2.973 22.875 5.129 1 98.19 67 GLU B N 1
ATOM 1133 C CA . GLU B 1 67 ? -3.303 21.984 4.023 1 98.19 67 GLU B CA 1
ATOM 1134 C C . GLU B 1 67 ? -3.643 20.594 4.523 1 98.19 67 GLU B C 1
ATOM 1136 O O . GLU B 1 67 ? -3.242 20.203 5.625 1 98.19 67 GLU B O 1
ATOM 1141 N N . GLN B 1 68 ? -4.434 19.922 3.809 1 97.94 68 GLN B N 1
ATOM 1142 C CA . GLN B 1 68 ? -4.707 18.5 4.035 1 97.94 68 GLN B CA 1
ATOM 1143 C C . GLN B 1 68 ? -4.215 17.656 2.863 1 97.94 68 GLN B C 1
ATOM 1145 O O . GLN B 1 68 ? -4.465 17.984 1.703 1 97.94 68 GLN B O 1
ATOM 1150 N N . LEU B 1 69 ? -3.516 16.625 3.146 1 98.31 69 LEU B N 1
ATOM 1151 C CA . LEU B 1 69 ? -3.104 15.648 2.148 1 98.31 69 LEU B CA 1
ATOM 1152 C C . LEU B 1 69 ? -3.885 14.352 2.309 1 98.31 69 LEU B C 1
ATOM 1154 O O . LEU B 1 69 ? -3.662 13.602 3.262 1 98.31 69 LEU B O 1
ATOM 1158 N N . VAL B 1 70 ? -4.758 14.102 1.35 1 98.38 70 VAL B N 1
ATOM 1159 C CA . VAL B 1 70 ? -5.586 12.898 1.411 1 98.38 70 VAL B CA 1
ATOM 1160 C C . VAL B 1 70 ? -4.848 11.727 0.771 1 98.38 70 VAL B C 1
ATOM 1162 O O . VAL B 1 70 ? -4.191 11.891 -0.26 1 98.38 70 VAL B O 1
ATOM 1165 N N . PHE B 1 71 ? -5.012 10.57 1.323 1 98.62 71 PHE B N 1
ATOM 1166 C CA . PHE B 1 71 ? -4.258 9.398 0.897 1 98.62 71 PHE B CA 1
ATOM 1167 C C . PHE B 1 71 ? -4.539 9.078 -0.565 1 98.62 71 PHE B C 1
ATOM 1169 O O . PHE B 1 71 ? -3.621 8.742 -1.321 1 98.62 71 PHE B O 1
ATOM 1176 N N . ARG B 1 72 ? -5.703 9.25 -1.008 1 97.12 72 ARG B N 1
ATOM 1177 C CA . ARG B 1 72 ? -6.062 8.977 -2.396 1 97.12 72 ARG B CA 1
ATOM 1178 C C . ARG B 1 72 ? -5.223 9.82 -3.352 1 97.12 72 ARG B C 1
ATOM 1180 O O . ARG B 1 72 ? -4.867 9.367 -4.441 1 97.12 72 ARG B O 1
ATOM 1187 N N . ASP B 1 73 ? -4.812 10.984 -2.914 1 97.25 73 ASP B N 1
ATOM 1188 C CA . ASP B 1 73 ? -4.055 11.891 -3.766 1 97.25 73 ASP B CA 1
ATOM 1189 C C . ASP B 1 73 ? -2.559 11.594 -3.695 1 97.25 73 ASP B C 1
ATOM 1191 O O . ASP B 1 73 ? -1.771 12.164 -4.453 1 97.25 73 ASP B O 1
ATOM 1195 N N . ALA B 1 74 ? -2.166 10.68 -2.783 1 98.19 74 ALA B N 1
ATOM 1196 C CA . ALA B 1 74 ? -0.75 10.398 -2.561 1 98.19 74 ALA B CA 1
ATOM 1197 C C . ALA B 1 74 ? -0.277 9.25 -3.445 1 98.19 74 ALA B C 1
ATOM 1199 O O . ALA B 1 74 ? 0.918 8.953 -3.5 1 98.19 74 ALA B O 1
ATOM 1200 N N . VAL B 1 75 ? -1.236 8.594 -4.145 1 97.75 75 VAL B N 1
ATOM 1201 C CA . VAL B 1 75 ? -0.891 7.406 -4.922 1 97.75 75 VAL B CA 1
ATOM 1202 C C . VAL B 1 75 ? -1.716 7.371 -6.203 1 97.75 75 VAL B C 1
ATOM 1204 O O . VAL B 1 75 ? -2.898 7.723 -6.199 1 97.75 75 VAL B O 1
ATOM 1207 N N . VAL B 1 76 ? -1.125 7.039 -7.332 1 97.56 76 VAL B N 1
ATOM 1208 C CA . VAL B 1 76 ? -1.835 6.758 -8.578 1 97.56 76 VAL B CA 1
ATOM 1209 C C . VAL B 1 76 ? -2.303 5.305 -8.586 1 97.56 76 VAL B C 1
ATOM 1211 O O . VAL B 1 76 ? -1.487 4.383 -8.516 1 97.56 76 VAL B O 1
ATOM 1214 N N . ILE B 1 77 ? -3.559 5.133 -8.656 1 96.69 77 ILE B N 1
ATOM 1215 C CA . ILE B 1 77 ? -4.133 3.793 -8.609 1 96.69 77 ILE B CA 1
ATOM 1216 C C . ILE B 1 77 ? -4.66 3.41 -9.992 1 96.69 77 ILE B C 1
ATOM 1218 O O . ILE B 1 77 ? -5.383 4.184 -10.617 1 96.69 77 ILE B O 1
ATOM 1222 N N . THR B 1 78 ? -4.32 2.279 -10.492 1 96.81 78 THR B N 1
ATOM 1223 C CA . THR B 1 78 ? -4.812 1.74 -11.758 1 96.81 78 THR B CA 1
ATOM 1224 C C . THR B 1 78 ? -5.461 0.375 -11.547 1 96.81 78 THR B C 1
ATOM 1226 O O . THR B 1 78 ? -5.27 -0.254 -10.5 1 96.81 78 THR B O 1
ATOM 1229 N N . GLY B 1 79 ? -6.348 -0.055 -12.5 1 92.31 79 GLY B N 1
ATOM 1230 C CA . GLY B 1 79 ? -6.934 -1.385 -12.461 1 92.31 79 GLY B CA 1
ATOM 1231 C C . GLY B 1 79 ? -8.156 -1.474 -11.562 1 92.31 79 GLY B C 1
ATOM 1232 O O . GLY B 1 79 ? -8.461 -2.543 -11.031 1 92.31 79 GLY B O 1
ATOM 1233 N N . ILE B 1 80 ? -8.742 -0.357 -11.211 1 81.69 80 ILE B N 1
ATOM 1234 C CA . ILE B 1 80 ? -9.945 -0.35 -10.391 1 81.69 80 ILE B CA 1
ATOM 1235 C C . ILE B 1 80 ? -11.109 -0.942 -11.18 1 81.69 80 ILE B C 1
ATOM 1237 O O . ILE B 1 80 ? -12.039 -1.513 -10.602 1 81.69 80 ILE B O 1
ATOM 1241 N N . SER B 1 81 ? -11.055 -0.995 -12.555 1 63.38 81 SER B N 1
ATOM 1242 C CA . SER B 1 81 ? -12.211 -1.398 -13.352 1 63.38 81 SER B CA 1
ATOM 1243 C C . SER B 1 81 ? -12.555 -2.865 -13.117 1 63.38 81 SER B C 1
ATOM 1245 O O . SER B 1 81 ? -11.695 -3.658 -12.734 1 63.38 81 SER B O 1
#

Solvent-accessible surface area (backbone atoms only — not comparable to full-atom values): 8598 Å² total; per-residue (Å²): 107,41,50,37,24,56,28,38,32,54,86,82,52,69,47,80,43,87,78,49,48,80,32,74,46,70,69,52,48,49,52,51,49,44,54,49,45,22,48,51,47,18,56,36,26,62,71,32,31,41,62,32,61,24,30,37,37,32,22,39,83,86,67,48,76,75,49,72,50,43,36,52,80,51,39,52,74,41,50,84,120,109,44,51,36,25,56,27,38,31,52,86,79,51,68,46,79,43,86,77,50,49,78,32,77,46,69,70,53,48,49,54,51,50,43,53,50,46,23,49,52,47,18,56,37,26,61,72,34,31,41,62,31,61,23,31,36,37,32,20,39,82,86,67,47,75,74,50,72,50,43,37,50,80,51,38,51,74,43,51,83,119

Organism: NCBI:txid2759526